Protein AF-A0A2I0CLY5-F1 (afdb_monomer_lite)

Foldseek 3Di:
DELVVVLVCQVVVQFPAWEWEQDPPQKIWIWTHGPNDTHTYADPVRHGDIHNDPVVVLVSCVPRHQGWYWYWYQDPPDDDPDDPDPRRDTDTDTDHNDD

Structure (mmCIF, N/CA/C/O backbone):
data_AF-A0A2I0CLY5-F1
#
_entry.id   AF-A0A2I0CLY5-F1
#
loop_
_atom_site.group_PDB
_atom_site.id
_atom_site.type_symbol
_atom_site.label_atom_id
_atom_site.label_alt_id
_atom_site.label_comp_id
_atom_site.label_asym_id
_atom_site.label_entity_id
_atom_site.label_seq_id
_atom_site.pdbx_PDB_ins_code
_atom_site.Cartn_x
_atom_site.Cartn_y
_atom_site.Cartn_z
_atom_site.occupancy
_atom_site.B_iso_or_equiv
_atom_site.auth_seq_id
_atom_site.auth_comp_id
_atom_site.auth_asym_id
_atom_site.auth_atom_id
_atom_site.pdbx_PDB_model_num
ATOM 1 N N . MET A 1 1 ? -9.539 4.055 -6.804 1.00 92.88 1 MET A N 1
ATOM 2 C CA . MET A 1 1 ? -10.146 4.499 -5.539 1.00 92.88 1 MET A CA 1
ATOM 3 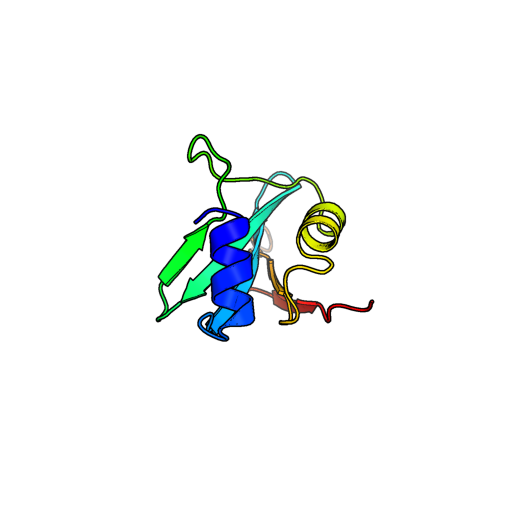C C . MET A 1 1 ? -9.450 5.766 -5.095 1.00 92.88 1 MET A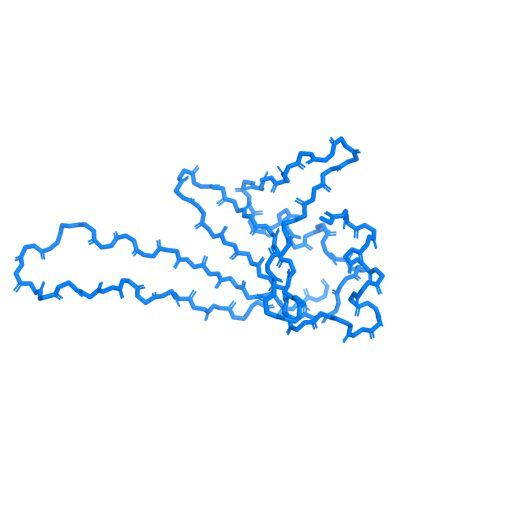 C 1
ATOM 5 O O . MET A 1 1 ? -8.268 5.897 -5.397 1.00 92.88 1 MET A O 1
ATOM 9 N N . THR A 1 2 ? -10.139 6.683 -4.433 1.00 95.25 2 THR A N 1
ATOM 10 C CA . THR A 1 2 ? -9.518 7.859 -3.803 1.00 95.25 2 THR A CA 1
ATOM 11 C C . THR A 1 2 ? -9.002 7.517 -2.402 1.00 95.25 2 THR A C 1
ATOM 13 O O . THR A 1 2 ? -9.243 6.421 -1.886 1.00 95.25 2 THR A O 1
ATOM 16 N N . LEU A 1 3 ? -8.266 8.440 -1.775 1.00 92.12 3 LEU A N 1
ATOM 17 C CA . LEU A 1 3 ? -7.791 8.264 -0.399 1.00 92.12 3 LEU A CA 1
ATOM 18 C C . LEU A 1 3 ? -8.943 8.276 0.624 1.00 92.12 3 LEU A C 1
ATOM 20 O O . LEU A 1 3 ? -8.890 7.561 1.626 1.00 92.12 3 LEU A O 1
ATOM 24 N N . ASP A 1 4 ? -9.997 9.045 0.361 1.00 93.12 4 ASP A N 1
ATOM 25 C CA . ASP A 1 4 ? -11.171 9.102 1.234 1.00 93.12 4 ASP A CA 1
ATOM 26 C C . ASP A 1 4 ? -11.985 7.807 1.151 1.00 93.12 4 ASP A C 1
ATOM 28 O O . ASP A 1 4 ? -12.319 7.229 2.185 1.00 93.12 4 ASP A O 1
ATOM 32 N N . GLU A 1 5 ? -12.189 7.270 -0.059 1.00 93.81 5 GLU A N 1
ATOM 33 C CA . GLU A 1 5 ? -12.803 5.948 -0.253 1.00 93.81 5 GLU A CA 1
AT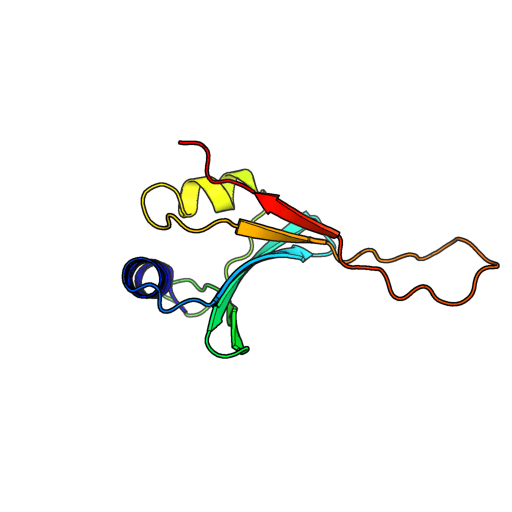OM 34 C C . GLU A 1 5 ? -12.000 4.850 0.453 1.00 93.81 5 GLU A C 1
ATOM 36 O O . GLU A 1 5 ? -12.568 3.961 1.087 1.00 93.81 5 GLU A O 1
ATOM 41 N N . LEU A 1 6 ? -10.666 4.908 0.369 1.00 93.62 6 LEU A N 1
ATOM 42 C CA . LEU A 1 6 ? -9.791 3.972 1.069 1.00 93.62 6 LEU A CA 1
ATOM 43 C C . LEU A 1 6 ? -9.988 4.049 2.590 1.00 93.62 6 LEU A C 1
ATOM 45 O O . LEU A 1 6 ? -10.114 3.013 3.243 1.00 93.62 6 LEU A O 1
ATOM 49 N N . THR A 1 7 ? -10.016 5.265 3.139 1.00 92.62 7 THR A N 1
ATOM 50 C CA . THR A 1 7 ? -10.196 5.523 4.576 1.00 92.62 7 THR A CA 1
ATOM 51 C C . THR A 1 7 ? -11.535 4.959 5.054 1.00 92.62 7 THR A C 1
ATOM 53 O O . THR A 1 7 ? -11.595 4.224 6.040 1.00 92.62 7 THR A O 1
ATOM 56 N N . GLU A 1 8 ? -12.609 5.231 4.315 1.00 94.06 8 GLU A N 1
ATOM 57 C CA . GLU A 1 8 ? -13.951 4.752 4.634 1.00 94.06 8 GLU A CA 1
ATOM 58 C C . GLU A 1 8 ? -14.056 3.221 4.564 1.00 94.06 8 GLU A C 1
ATOM 60 O O . GLU A 1 8 ? -14.577 2.586 5.485 1.00 94.06 8 GLU A O 1
ATOM 65 N N . LEU A 1 9 ? -13.538 2.606 3.498 1.00 92.75 9 LEU A N 1
ATOM 66 C CA . LEU A 1 9 ? -13.555 1.151 3.337 1.00 92.75 9 LEU A CA 1
ATOM 67 C C . LEU A 1 9 ? -12.696 0.453 4.394 1.00 92.75 9 LEU A C 1
ATOM 69 O O . LEU A 1 9 ? -13.089 -0.599 4.901 1.00 92.75 9 LEU A O 1
ATOM 73 N N . SER A 1 10 ? -11.562 1.050 4.767 1.00 90.62 10 SER A N 1
ATOM 74 C CA . SER A 1 10 ? -10.727 0.552 5.857 1.00 90.62 10 SER A CA 1
ATOM 75 C C . SER A 1 10 ? -11.456 0.618 7.196 1.00 90.62 10 SER A C 1
ATOM 77 O O . SER A 1 10 ? -11.430 -0.360 7.940 1.00 90.62 10 SER A O 1
ATOM 79 N N . ALA A 1 11 ? -12.117 1.735 7.511 1.00 90.88 11 ALA A N 1
ATOM 80 C CA . ALA A 1 11 ? -12.854 1.898 8.765 1.00 90.88 11 ALA A CA 1
ATOM 81 C C . ALA A 1 11 ? -14.016 0.898 8.894 1.00 90.88 11 ALA A C 1
ATOM 83 O O . ALA A 1 11 ? -14.347 0.457 9.992 1.00 90.88 11 ALA A O 1
ATOM 84 N N . ARG A 1 12 ? -14.610 0.499 7.763 1.00 93.00 12 ARG A N 1
ATOM 85 C CA . ARG A 1 12 ? -15.674 -0.514 7.690 1.00 93.00 12 ARG A CA 1
ATOM 86 C C . ARG A 1 12 ? -15.155 -1.957 7.695 1.00 93.00 12 ARG A C 1
ATOM 88 O O . ARG A 1 12 ? -15.969 -2.875 7.678 1.00 93.00 12 ARG A O 1
ATOM 95 N N . GLY A 1 13 ? -13.836 -2.173 7.674 1.00 90.12 13 GLY A N 1
ATOM 96 C CA . GLY A 1 13 ? -13.242 -3.508 7.554 1.00 90.12 13 GLY A CA 1
ATOM 97 C C . GLY A 1 13 ? -13.548 -4.196 6.217 1.00 90.12 13 GLY A C 1
ATOM 98 O O . GLY A 1 13 ? -13.559 -5.419 6.144 1.00 90.12 13 GLY A O 1
ATOM 99 N N . ALA A 1 14 ? -13.830 -3.422 5.164 1.00 92.56 14 ALA A N 1
ATOM 100 C CA . ALA A 1 14 ? -14.245 -3.924 3.850 1.00 92.56 14 ALA A CA 1
ATOM 101 C C . ALA A 1 14 ? -13.068 -4.228 2.903 1.00 92.56 14 ALA A C 1
ATOM 103 O O . ALA A 1 14 ? -13.278 -4.536 1.729 1.00 92.56 14 ALA A O 1
ATOM 104 N N . LEU A 1 15 ? -11.835 -4.080 3.388 1.00 92.75 15 LEU A N 1
ATOM 105 C CA . LEU A 1 15 ? -10.610 -4.338 2.640 1.00 92.75 15 LEU A CA 1
ATOM 106 C C . LEU A 1 15 ? -9.984 -5.637 3.141 1.00 92.75 15 LEU A C 1
ATOM 108 O O . LEU A 1 15 ? -9.811 -5.816 4.344 1.00 92.75 15 LEU A O 1
ATOM 112 N N . ASP A 1 16 ? -9.590 -6.505 2.216 1.00 93.12 16 ASP A N 1
ATOM 113 C CA . ASP A 1 16 ? -8.888 -7.748 2.541 1.00 93.12 16 ASP A CA 1
ATOM 114 C C . ASP A 1 16 ? -7.431 -7.462 2.922 1.00 93.12 16 ASP A C 1
ATOM 116 O O . ASP A 1 16 ? -6.854 -8.111 3.791 1.00 93.12 16 ASP A O 1
ATOM 120 N N . ALA A 1 17 ? -6.817 -6.492 2.237 1.00 91.81 17 ALA A N 1
ATOM 121 C CA . ALA A 1 17 ? -5.437 -6.090 2.460 1.00 91.81 17 ALA A CA 1
ATOM 122 C C . ALA A 1 17 ? -5.163 -4.688 1.913 1.00 91.81 17 ALA A C 1
ATOM 124 O O . ALA A 1 17 ? -5.802 -4.230 0.959 1.00 91.81 17 ALA A O 1
ATOM 125 N N . LEU A 1 18 ? -4.127 -4.057 2.460 1.00 93.44 18 LEU A N 1
ATOM 126 C CA . LEU A 1 18 ? -3.510 -2.867 1.894 1.00 93.44 18 LEU A CA 1
ATOM 127 C C . LEU A 1 18 ? -2.092 -3.213 1.445 1.00 93.44 18 LEU A C 1
ATOM 129 O O . LEU A 1 18 ? -1.299 -3.725 2.232 1.00 93.44 18 LEU A O 1
ATOM 133 N N . ARG A 1 19 ? -1.779 -2.966 0.172 1.00 93.06 19 ARG A N 1
ATOM 134 C CA . ARG A 1 19 ? -0.517 -3.368 -0.455 1.00 93.06 19 ARG A CA 1
ATOM 135 C C . ARG A 1 19 ? 0.239 -2.182 -1.008 1.00 93.06 19 ARG A C 1
ATOM 137 O O . ARG A 1 19 ? -0.350 -1.302 -1.628 1.00 93.06 19 ARG A O 1
ATOM 144 N N . VAL A 1 20 ? 1.555 -2.216 -0.864 1.00 93.00 20 VAL A N 1
ATOM 145 C CA . VAL A 1 20 ? 2.468 -1.341 -1.589 1.00 93.00 20 VAL A CA 1
ATOM 146 C C . VAL A 1 20 ? 3.336 -2.173 -2.501 1.00 93.00 20 VAL A C 1
ATOM 148 O O . VAL A 1 20 ? 4.066 -3.040 -2.037 1.00 93.00 20 VAL A O 1
ATOM 151 N N . HIS A 1 21 ? 3.301 -1.873 -3.790 1.00 91.31 21 HIS A N 1
ATOM 152 C CA . HIS A 1 21 ? 4.215 -2.451 -4.761 1.00 91.31 21 HIS A CA 1
ATOM 153 C C . HIS A 1 21 ? 5.411 -1.529 -4.957 1.00 91.31 21 HIS A C 1
ATOM 155 O O . HIS A 1 21 ? 5.230 -0.371 -5.329 1.00 91.31 21 HIS A O 1
ATOM 161 N N . SER A 1 22 ? 6.618 -2.041 -4.723 1.00 89.50 22 SER A N 1
ATOM 162 C CA . SER A 1 22 ? 7.847 -1.384 -5.171 1.00 89.50 22 SER A CA 1
ATOM 163 C C . SER A 1 22 ? 8.011 -1.628 -6.668 1.00 89.50 22 SER A C 1
ATOM 165 O O . SER A 1 22 ? 8.035 -2.774 -7.122 1.00 89.50 22 SER A O 1
ATOM 167 N N . LEU A 1 23 ? 8.052 -0.544 -7.434 1.00 88.31 23 LEU A N 1
ATOM 168 C CA . LEU A 1 23 ? 8.189 -0.541 -8.883 1.00 88.31 23 LEU A CA 1
ATOM 169 C C . LEU A 1 23 ? 9.636 -0.243 -9.276 1.00 88.31 23 LEU A C 1
ATOM 171 O O . LEU A 1 23 ? 10.355 0.499 -8.594 1.00 88.31 23 LEU A O 1
ATOM 175 N N . GLN A 1 24 ? 10.038 -0.761 -10.437 1.00 79.88 24 GLN A N 1
ATOM 176 C CA . GLN A 1 24 ? 11.312 -0.399 -11.047 1.00 79.88 24 GLN A CA 1
ATOM 177 C C . GLN A 1 24 ? 11.399 1.131 -11.206 1.00 79.88 24 GLN A C 1
ATOM 179 O O . GLN A 1 24 ? 10.439 1.785 -11.612 1.00 79.88 24 GLN A O 1
ATOM 184 N N . GLY A 1 25 ? 12.549 1.710 -10.849 1.00 79.69 25 GLY A N 1
ATOM 185 C CA . GLY A 1 25 ? 12.751 3.164 -10.856 1.00 79.69 25 GLY A CA 1
ATOM 186 C C . GLY A 1 25 ? 12.500 3.863 -9.515 1.00 79.69 25 GLY A C 1
ATOM 187 O O . GLY A 1 25 ? 12.522 5.091 -9.469 1.00 79.69 25 GLY A O 1
ATOM 188 N N . GLY A 1 26 ? 12.297 3.112 -8.424 1.00 85.25 26 GLY A N 1
ATOM 189 C CA . GLY A 1 26 ? 12.233 3.668 -7.066 1.00 85.25 26 GLY A CA 1
ATOM 190 C C . GLY A 1 26 ? 10.898 4.335 -6.733 1.00 85.25 26 GLY A C 1
ATOM 191 O O . GLY A 1 26 ? 10.856 5.278 -5.940 1.00 85.25 26 GLY A O 1
ATOM 192 N N . TYR A 1 27 ? 9.820 3.864 -7.358 1.00 91.69 27 TYR A N 1
ATOM 193 C CA . TYR A 1 27 ? 8.462 4.308 -7.071 1.00 91.69 27 TYR A CA 1
ATOM 194 C C . TYR A 1 27 ? 7.695 3.241 -6.308 1.00 91.69 27 TYR A C 1
ATOM 196 O O . TYR A 1 27 ? 7.955 2.050 -6.438 1.00 91.69 27 TYR A O 1
ATOM 204 N N . TYR A 1 28 ? 6.700 3.676 -5.556 1.00 93.12 28 TYR A N 1
ATOM 205 C CA . TYR A 1 28 ? 5.798 2.818 -4.815 1.00 93.12 28 TYR A CA 1
ATOM 206 C C . TYR A 1 28 ? 4.374 3.054 -5.296 1.00 93.12 28 TYR A C 1
ATOM 208 O O . TYR A 1 28 ? 3.996 4.193 -5.563 1.00 93.12 28 TYR A O 1
ATOM 216 N N . LEU A 1 29 ? 3.589 1.985 -5.391 1.00 94.12 29 LEU A N 1
ATOM 217 C CA . LEU A 1 29 ? 2.176 2.021 -5.749 1.00 94.12 29 LEU A CA 1
ATOM 218 C C . LEU A 1 29 ? 1.343 1.417 -4.619 1.00 94.12 29 LEU A C 1
ATOM 220 O O . LEU A 1 29 ? 1.430 0.219 -4.357 1.00 94.12 29 LEU A O 1
ATOM 224 N N . LEU A 1 30 ? 0.507 2.239 -3.990 1.00 95.25 30 LEU A N 1
ATOM 225 C CA . LEU A 1 30 ? -0.481 1.812 -3.005 1.00 95.25 30 LEU A CA 1
ATOM 226 C C . LEU A 1 30 ? -1.739 1.265 -3.693 1.00 95.25 30 LEU A C 1
ATOM 228 O O . LEU A 1 30 ? -2.337 1.916 -4.556 1.00 95.25 30 LEU A O 1
ATOM 232 N N . GLN A 1 31 ? -2.168 0.080 -3.274 1.00 95.31 31 GLN A N 1
ATOM 233 C CA . GLN A 1 31 ? -3.378 -0.579 -3.750 1.00 95.31 31 GLN A CA 1
ATOM 234 C C . GLN A 1 31 ? -4.139 -1.182 -2.576 1.00 95.31 31 GLN A C 1
ATOM 236 O O . GLN A 1 31 ? -3.540 -1.852 -1.735 1.00 95.31 31 GLN A O 1
ATOM 241 N N . ALA A 1 32 ? -5.460 -1.025 -2.554 1.00 94.94 32 ALA A N 1
ATOM 242 C CA . ALA A 1 32 ? -6.290 -1.831 -1.666 1.00 94.94 32 ALA A CA 1
ATOM 243 C C . ALA A 1 32 ? -6.825 -3.054 -2.400 1.00 94.94 32 ALA A C 1
ATOM 245 O O . ALA A 1 32 ? -7.170 -2.990 -3.585 1.00 94.94 32 ALA A O 1
ATOM 246 N N . VAL A 1 33 ? -6.906 -4.155 -1.667 1.00 94.06 33 VAL A N 1
ATOM 247 C CA . VAL A 1 33 ? -7.463 -5.420 -2.129 1.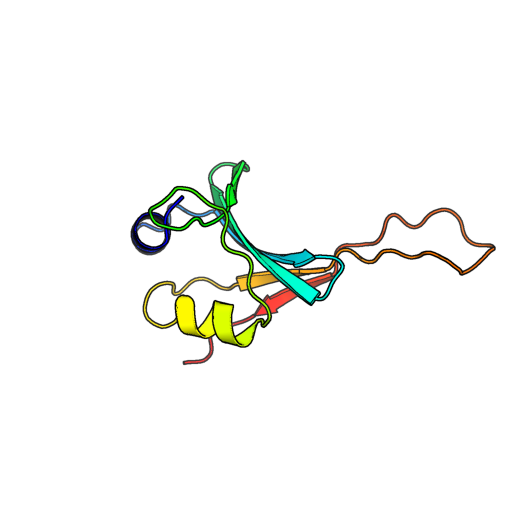00 94.06 33 VAL A CA 1
ATOM 248 C C . VAL A 1 33 ? -8.864 -5.553 -1.551 1.00 94.06 33 VAL A C 1
ATOM 250 O O . VAL A 1 33 ? -9.038 -5.435 -0.340 1.00 94.06 33 VAL A O 1
ATOM 253 N N . GLN A 1 34 ? -9.859 -5.754 -2.410 1.00 92.69 34 GLN A N 1
ATOM 254 C CA . GLN A 1 34 ? -11.232 -6.052 -1.999 1.00 92.69 34 GLN A CA 1
ATOM 255 C C . GLN A 1 34 ? -11.804 -7.119 -2.928 1.00 92.69 34 GLN A C 1
ATOM 257 O O . GLN A 1 34 ? -11.848 -6.910 -4.136 1.00 92.69 34 GLN A O 1
ATOM 262 N N . GLY A 1 35 ? -12.247 -8.248 -2.378 1.00 90.25 35 GLY A N 1
ATOM 263 C CA . GLY A 1 35 ? -12.792 -9.357 -3.160 1.00 90.25 35 GLY A CA 1
ATOM 264 C C . GLY A 1 35 ? -11.780 -9.951 -4.147 1.00 90.25 35 GLY A C 1
ATOM 265 O O . GLY A 1 35 ? -12.171 -10.461 -5.190 1.00 90.25 35 GLY A O 1
ATOM 266 N N . GLY A 1 36 ? -10.479 -9.839 -3.857 1.00 87.94 36 GLY A N 1
ATOM 267 C CA . GLY A 1 36 ? -9.396 -10.225 -4.772 1.00 87.94 36 GLY A CA 1
ATOM 268 C C . GLY A 1 36 ? -9.013 -9.167 -5.819 1.00 87.94 36 GLY A C 1
ATOM 269 O O . GLY A 1 36 ? -7.914 -9.248 -6.376 1.00 87.94 36 GLY A O 1
ATOM 270 N N . ASP A 1 37 ? -9.835 -8.134 -6.023 1.00 91.94 37 ASP A N 1
ATOM 271 C CA . ASP A 1 37 ? -9.531 -7.038 -6.941 1.00 91.94 37 ASP A CA 1
ATOM 272 C C . ASP A 1 37 ? -8.550 -6.044 -6.320 1.00 91.94 37 ASP A C 1
ATOM 274 O O . ASP A 1 37 ? -8.744 -5.539 -5.211 1.00 91.94 37 ASP A O 1
ATOM 278 N N . ARG A 1 38 ? -7.494 -5.717 -7.072 1.00 93.12 38 ARG A N 1
ATOM 279 C CA . ARG A 1 38 ? -6.492 -4.715 -6.687 1.00 93.12 38 ARG A CA 1
ATOM 280 C C . ARG A 1 38 ? -6.874 -3.372 -7.275 1.00 93.12 38 ARG A C 1
ATOM 282 O O . ARG A 1 38 ? -6.827 -3.176 -8.489 1.00 93.12 38 ARG A O 1
ATOM 289 N N . ARG A 1 39 ? -7.211 -2.418 -6.417 1.00 95.81 39 ARG A N 1
ATOM 290 C CA . ARG A 1 39 ? -7.626 -1.081 -6.841 1.00 95.81 39 ARG A CA 1
ATOM 291 C C . ARG A 1 39 ? -6.562 -0.066 -6.416 1.00 95.81 39 ARG A C 1
ATOM 293 O O . ARG A 1 39 ? -6.366 0.126 -5.215 1.00 95.81 39 ARG A O 1
ATOM 300 N N . PRO A 1 40 ? -5.863 0.578 -7.370 1.00 95.81 40 PRO A N 1
ATOM 301 C CA . PRO A 1 40 ? -4.861 1.583 -7.047 1.00 95.81 40 PRO A CA 1
ATOM 302 C C . PRO A 1 40 ? -5.514 2.840 -6.474 1.00 95.81 40 PRO A C 1
ATOM 304 O O . PRO A 1 40 ? -6.631 3.217 -6.867 1.00 95.81 40 PRO A O 1
ATOM 307 N N . VAL A 1 41 ? -4.787 3.486 -5.566 1.00 95.69 41 VAL A N 1
ATOM 308 C CA . VAL A 1 41 ? -5.168 4.787 -5.021 1.00 95.69 41 VAL A CA 1
ATOM 309 C C . VAL A 1 41 ? -4.836 5.878 -6.039 1.00 95.69 41 VAL A C 1
ATOM 311 O O . VAL A 1 41 ? -3.808 5.833 -6.719 1.00 95.69 41 VAL A O 1
ATOM 314 N N . ARG A 1 42 ? -5.761 6.818 -6.196 1.00 96.19 42 ARG A N 1
ATOM 315 C CA . ARG A 1 42 ? -5.749 7.868 -7.210 1.00 96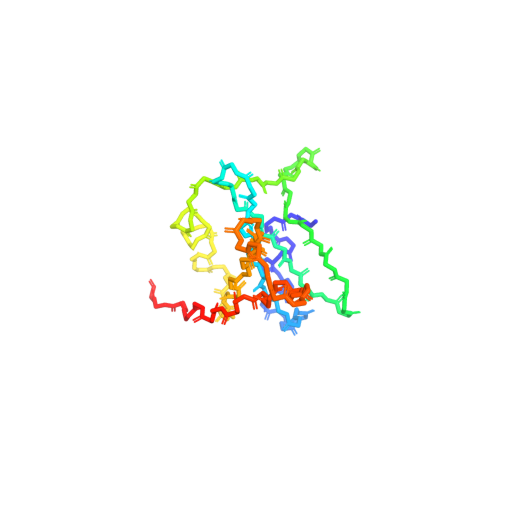.19 42 ARG A CA 1
ATOM 316 C C . ARG A 1 42 ? -5.992 9.230 -6.570 1.00 96.19 42 ARG A C 1
ATOM 318 O O . ARG A 1 42 ? -6.588 9.299 -5.495 1.00 96.19 42 ARG A O 1
ATOM 325 N N . ASP A 1 43 ? -5.533 10.278 -7.240 1.00 92.62 43 ASP A N 1
ATOM 326 C CA . ASP A 1 43 ? -5.891 11.657 -6.915 1.00 92.62 43 ASP A CA 1
ATOM 327 C C . ASP A 1 43 ? -7.323 12.002 -7.366 1.00 92.62 43 ASP A C 1
ATOM 329 O O . ASP A 1 43 ? -8.058 11.163 -7.901 1.00 92.62 43 ASP A O 1
ATOM 333 N N . GLU A 1 44 ? -7.724 13.251 -7.131 1.00 90.12 44 GLU A N 1
ATOM 334 C CA . GLU A 1 44 ? -9.045 13.785 -7.481 1.00 90.12 44 GLU A CA 1
ATOM 335 C C . GLU A 1 44 ? -9.298 13.799 -8.997 1.00 90.12 44 GLU A C 1
ATOM 337 O O . GLU A 1 44 ? -10.441 13.741 -9.446 1.00 90.12 44 GLU A O 1
ATOM 342 N N . GLN A 1 45 ? -8.233 13.835 -9.799 1.00 92.44 45 GLN A N 1
ATOM 343 C CA . GLN A 1 45 ? -8.268 13.804 -11.258 1.00 92.44 45 GLN A CA 1
ATOM 344 C C . GLN A 1 45 ? -8.326 12.364 -11.800 1.00 92.44 45 GLN A C 1
ATOM 346 O O . GLN A 1 45 ? -8.440 12.155 -13.010 1.00 92.44 45 GLN A O 1
ATOM 351 N N . GLY A 1 46 ? -8.270 11.358 -10.922 1.00 92.31 46 GLY A N 1
ATOM 352 C CA . GLY A 1 46 ? -8.293 9.945 -11.280 1.00 92.31 46 GLY A CA 1
ATOM 353 C C . GLY A 1 46 ? -6.939 9.395 -11.735 1.00 92.31 46 GLY A C 1
ATOM 354 O O . GLY A 1 46 ? -6.884 8.259 -12.222 1.00 92.31 46 GLY A O 1
ATOM 355 N N . VAL A 1 47 ? -5.854 10.150 -11.562 1.00 95.12 47 VAL A N 1
ATOM 356 C CA . VAL A 1 47 ? -4.489 9.713 -11.860 1.00 95.12 47 VAL A CA 1
ATOM 357 C C . VAL A 1 47 ? -3.984 8.841 -10.720 1.00 95.12 47 VAL A C 1
ATOM 359 O O . VAL A 1 47 ? -4.201 9.120 -9.544 1.00 95.12 47 VAL A O 1
ATOM 362 N N . VAL A 1 48 ? -3.320 7.738 -11.063 1.00 95.25 48 VAL A N 1
ATOM 363 C CA . VAL A 1 48 ? -2.736 6.830 -10.072 1.00 95.25 48 VAL A CA 1
ATOM 364 C C . VAL A 1 48 ? -1.605 7.529 -9.328 1.00 95.25 48 VAL A C 1
ATOM 366 O O . VAL A 1 48 ? -0.661 8.023 -9.943 1.00 95.25 48 VAL A O 1
ATOM 369 N N . LEU A 1 49 ? -1.682 7.518 -7.999 1.00 94.75 49 LEU A N 1
ATOM 370 C CA . LEU A 1 49 ? -0.634 8.066 -7.154 1.00 94.75 49 LEU A CA 1
ATOM 371 C C . LEU A 1 49 ? 0.581 7.133 -7.163 1.00 94.75 49 LEU A C 1
ATOM 373 O O . LEU A 1 49 ? 0.469 5.926 -6.935 1.00 94.75 49 LEU A O 1
ATOM 377 N N . LEU A 1 50 ? 1.749 7.716 -7.424 1.00 95.06 50 LEU A N 1
ATOM 378 C CA . LEU A 1 50 ? 3.046 7.061 -7.316 1.00 95.06 50 LEU A CA 1
ATOM 379 C C . LEU A 1 50 ? 3.873 7.794 -6.265 1.00 95.06 50 LEU A C 1
ATOM 381 O O . LEU A 1 50 ? 4.083 9.003 -6.352 1.00 95.06 50 LEU A O 1
ATOM 385 N N . TRP A 1 51 ? 4.373 7.056 -5.284 1.00 94.50 51 TRP A N 1
ATOM 386 C CA . TRP A 1 51 ? 5.177 7.609 -4.199 1.00 94.50 51 TRP A CA 1
ATOM 387 C C . TRP A 1 51 ? 6.656 7.365 -4.449 1.00 94.50 51 TRP A C 1
ATOM 389 O O . TRP A 1 51 ? 7.030 6.373 -5.062 1.00 94.50 51 TRP A O 1
ATOM 399 N N . ARG A 1 52 ? 7.519 8.245 -3.943 1.00 93.25 52 ARG A N 1
ATOM 400 C CA . ARG A 1 52 ? 8.985 8.091 -4.044 1.00 93.25 52 ARG A CA 1
ATOM 401 C C . ARG A 1 52 ? 9.592 7.462 -2.794 1.00 93.25 52 ARG A C 1
ATOM 403 O O . ARG A 1 52 ? 10.784 7.183 -2.751 1.00 93.25 52 ARG A O 1
ATOM 410 N N . SER A 1 53 ? 8.787 7.286 -1.752 1.00 90.25 53 SER A N 1
ATOM 411 C CA . SER A 1 53 ? 9.232 6.790 -0.458 1.00 90.25 53 SER A CA 1
ATOM 412 C C . SER A 1 53 ? 8.104 6.070 0.266 1.00 90.25 53 SER A C 1
ATOM 414 O O . SER A 1 53 ? 6.973 6.557 0.310 1.00 90.25 53 SER A O 1
ATOM 416 N N . LEU A 1 54 ? 8.435 4.953 0.916 1.00 89.56 54 LEU A N 1
ATOM 417 C CA . LEU A 1 54 ? 7.521 4.269 1.831 1.00 89.56 54 LEU A CA 1
ATOM 418 C C . LEU A 1 54 ? 7.133 5.139 3.023 1.00 89.56 54 LEU A C 1
ATOM 420 O O . LEU A 1 54 ? 6.027 5.000 3.535 1.00 89.56 54 LEU A O 1
ATOM 424 N N . LEU A 1 55 ? 8.000 6.065 3.444 1.00 90.75 55 LEU A N 1
ATOM 425 C CA . LEU A 1 55 ? 7.667 7.007 4.510 1.00 90.75 55 LEU A CA 1
ATOM 426 C C . LEU A 1 55 ? 6.495 7.905 4.102 1.00 90.75 55 LEU A C 1
ATOM 428 O O . LEU A 1 55 ? 5.579 8.089 4.893 1.00 90.75 55 LEU A O 1
ATOM 432 N N . GLN A 1 56 ? 6.482 8.393 2.857 1.00 91.94 56 GLN A N 1
ATOM 433 C CA . GLN A 1 56 ? 5.381 9.217 2.346 1.00 91.94 56 GLN A CA 1
ATOM 434 C C . GLN A 1 56 ? 4.070 8.430 2.293 1.00 91.94 56 GLN A C 1
ATOM 436 O O . GLN A 1 56 ? 3.019 8.971 2.624 1.00 91.94 56 GLN A O 1
ATOM 441 N N . VAL A 1 57 ? 4.129 7.148 1.915 1.00 91.88 57 VAL A N 1
ATOM 442 C CA . VAL A 1 57 ? 2.952 6.268 1.947 1.00 91.88 57 VAL A CA 1
ATOM 443 C C . VAL A 1 57 ? 2.442 6.117 3.380 1.00 91.88 57 VAL A C 1
ATOM 445 O O . VAL A 1 57 ? 1.252 6.274 3.625 1.00 91.88 57 VAL A O 1
ATOM 448 N N . ARG A 1 58 ? 3.338 5.861 4.339 1.00 90.19 58 ARG A N 1
ATOM 449 C CA . ARG A 1 58 ? 2.975 5.691 5.753 1.00 90.19 58 ARG A CA 1
ATOM 450 C C . ARG A 1 58 ? 2.365 6.956 6.352 1.00 90.19 58 ARG A C 1
ATOM 452 O O . ARG A 1 58 ? 1.284 6.871 6.914 1.00 90.19 58 ARG A O 1
ATOM 459 N N . GLN A 1 59 ? 2.991 8.114 6.153 1.00 90.38 59 GLN A N 1
ATOM 460 C CA . GLN A 1 59 ? 2.466 9.409 6.609 1.00 90.38 59 GLN A CA 1
ATOM 461 C C . GLN A 1 59 ? 1.102 9.734 5.990 1.00 90.38 59 GLN A C 1
ATOM 463 O O . GLN A 1 59 ? 0.240 10.316 6.636 1.00 90.38 59 GLN A O 1
ATOM 468 N N . CYS A 1 60 ? 0.880 9.342 4.733 1.00 90.38 60 CYS A N 1
ATOM 469 C CA . CYS A 1 60 ? -0.409 9.525 4.072 1.00 90.38 60 CYS A CA 1
ATOM 470 C C . CYS A 1 60 ? -1.522 8.678 4.715 1.00 90.38 60 CYS A C 1
ATOM 472 O O . CYS A 1 60 ? -2.673 9.108 4.745 1.00 90.38 60 CYS A O 1
ATOM 474 N N . LEU A 1 61 ? -1.181 7.495 5.232 1.00 90.69 61 LEU A N 1
ATOM 475 C CA . LEU A 1 61 ? -2.110 6.548 5.856 1.00 90.69 61 LEU A CA 1
ATOM 476 C C . LEU A 1 61 ? -2.271 6.746 7.370 1.00 90.69 61 LEU A C 1
ATOM 478 O O . LEU A 1 61 ? -3.209 6.203 7.960 1.00 90.69 61 LEU A O 1
ATOM 482 N N . GLU A 1 62 ? -1.371 7.501 7.993 1.00 88.06 62 GLU A N 1
ATOM 483 C CA . GLU A 1 62 ? -1.373 7.803 9.422 1.00 88.06 62 GLU A CA 1
ATOM 484 C C . GLU A 1 62 ? -2.710 8.430 9.846 1.00 88.06 62 GLU A C 1
ATOM 486 O O . GLU A 1 62 ? -3.239 9.334 9.195 1.00 88.06 62 GLU A O 1
ATOM 491 N N . GLY A 1 63 ? -3.318 7.880 10.900 1.00 84.62 63 GLY A N 1
ATOM 492 C CA . GLY A 1 63 ? -4.642 8.289 11.384 1.00 84.62 63 GLY A CA 1
ATOM 493 C C . GLY A 1 63 ? -5.831 7.942 10.472 1.00 84.62 63 GLY A C 1
ATOM 494 O O . GLY A 1 63 ? -6.972 8.134 10.886 1.00 84.62 63 GLY A O 1
ATOM 495 N N . ARG A 1 64 ? -5.602 7.411 9.262 1.00 87.31 64 ARG A N 1
ATOM 496 C CA . ARG A 1 64 ? -6.657 7.038 8.297 1.00 87.31 64 ARG A CA 1
ATOM 497 C C . ARG A 1 64 ? -6.913 5.540 8.247 1.00 87.31 64 ARG A C 1
ATOM 499 O O . ARG A 1 64 ? -8.051 5.109 8.087 1.00 87.31 64 ARG A O 1
ATOM 506 N N . VAL A 1 65 ? -5.852 4.746 8.361 1.00 86.12 65 VAL A N 1
ATOM 507 C CA . VAL A 1 65 ? -5.907 3.291 8.216 1.00 86.12 65 VAL A CA 1
ATOM 508 C C . VAL A 1 65 ? -5.184 2.616 9.377 1.00 86.12 65 VAL A C 1
ATOM 510 O O . VAL A 1 65 ? -4.044 2.941 9.700 1.00 86.12 65 VAL A O 1
ATOM 513 N N . THR A 1 66 ? -5.849 1.644 9.999 1.00 82.38 66 THR A N 1
ATOM 514 C CA . THR A 1 66 ? -5.324 0.883 11.147 1.00 82.38 66 THR A CA 1
ATOM 515 C C . THR A 1 66 ? -4.820 -0.510 10.772 1.00 82.38 66 THR A C 1
ATOM 517 O O . THR A 1 66 ? -4.211 -1.188 11.598 1.00 82.38 66 THR A O 1
ATOM 520 N N . MET A 1 67 ? -5.061 -0.951 9.536 1.00 85.56 67 MET A N 1
ATOM 521 C CA . MET A 1 67 ? -4.645 -2.268 9.063 1.00 85.56 67 MET A CA 1
ATOM 522 C C . MET A 1 67 ? -3.166 -2.274 8.634 1.00 85.56 67 MET A C 1
ATOM 524 O O . MET A 1 67 ? -2.640 -1.233 8.232 1.00 85.56 67 MET A O 1
ATOM 528 N N . PRO A 1 68 ? -2.479 -3.428 8.708 1.00 86.31 68 PRO A N 1
ATOM 529 C CA . PRO A 1 68 ? -1.082 -3.523 8.311 1.00 86.31 68 PRO A CA 1
ATOM 530 C C . PRO A 1 68 ? -0.914 -3.301 6.808 1.00 86.31 68 PRO A C 1
ATOM 532 O O . PRO A 1 68 ? -1.783 -3.639 6.001 1.00 86.31 68 PRO A O 1
ATOM 535 N N . LEU A 1 69 ? 0.249 -2.771 6.445 1.00 89.38 69 LEU A N 1
ATOM 536 C CA . LEU A 1 69 ? 0.628 -2.542 5.061 1.00 89.38 69 LEU A CA 1
ATOM 537 C C . LEU A 1 69 ? 1.522 -3.689 4.593 1.00 89.38 69 LEU A C 1
ATOM 539 O O . LEU A 1 69 ? 2.592 -3.918 5.152 1.00 89.38 69 LEU A O 1
ATOM 543 N N . GLU A 1 70 ? 1.100 -4.411 3.563 1.00 91.06 70 GLU A N 1
ATOM 544 C CA . GLU A 1 70 ? 1.921 -5.435 2.927 1.00 91.06 70 GLU A CA 1
ATOM 545 C C . GLU A 1 70 ? 2.804 -4.787 1.858 1.00 91.06 70 GLU A C 1
ATOM 547 O O . GLU A 1 70 ? 2.318 -4.318 0.828 1.00 91.06 70 GLU A O 1
ATOM 552 N N . LEU A 1 71 ? 4.112 -4.777 2.067 1.00 89.25 71 LEU A N 1
ATOM 553 C CA . LEU A 1 71 ? 5.072 -4.370 1.051 1.00 89.25 71 LEU A CA 1
ATOM 554 C C . LEU A 1 71 ? 5.411 -5.565 0.159 1.00 89.25 71 LEU A C 1
ATOM 556 O O . LEU A 1 71 ? 5.785 -6.619 0.664 1.00 89.25 71 LEU A O 1
ATOM 560 N N . TRP A 1 72 ? 5.270 -5.379 -1.150 1.00 88.19 72 TRP A N 1
ATOM 561 C CA . TRP A 1 72 ? 5.543 -6.356 -2.195 1.00 88.19 72 TRP A CA 1
ATOM 562 C C . TRP A 1 72 ? 6.655 -5.823 -3.092 1.00 88.19 72 TRP A C 1
ATOM 564 O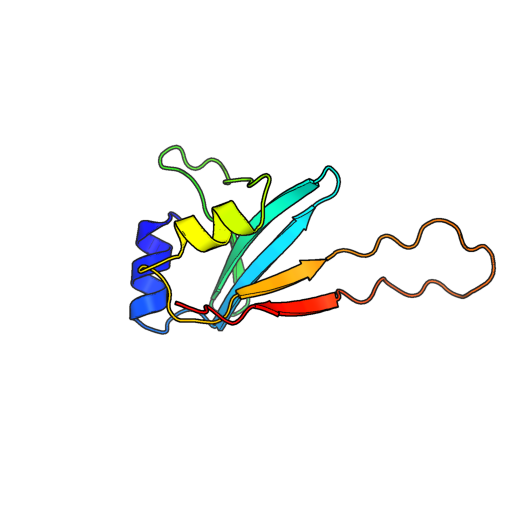 O . TRP A 1 72 ? 6.493 -4.803 -3.769 1.00 88.19 72 TRP A O 1
ATOM 574 N N . HIS A 1 73 ? 7.783 -6.521 -3.112 1.00 78.94 73 HIS A N 1
ATOM 575 C CA . HIS A 1 73 ? 8.885 -6.227 -4.022 1.00 78.94 73 HIS A CA 1
ATOM 576 C C . HIS A 1 73 ? 8.867 -7.220 -5.179 1.00 78.94 73 HIS A C 1
ATOM 578 O O . HIS A 1 73 ? 8.835 -8.427 -4.957 1.00 78.94 73 HIS A O 1
ATOM 584 N N . ALA A 1 74 ? 8.868 -6.714 -6.413 1.00 65.19 74 ALA A N 1
ATOM 585 C CA . ALA A 1 74 ? 9.154 -7.550 -7.568 1.00 65.19 74 ALA A CA 1
ATOM 586 C C . ALA A 1 74 ? 10.672 -7.757 -7.624 1.00 65.19 74 ALA A C 1
ATOM 588 O O . ALA A 1 74 ? 11.407 -6.842 -7.993 1.00 65.19 74 ALA A O 1
ATOM 589 N N . GLU A 1 75 ? 11.146 -8.931 -7.213 1.00 57.50 75 GLU A N 1
ATOM 590 C CA . GLU A 1 75 ? 12.533 -9.318 -7.456 1.00 57.50 75 GLU A CA 1
ATOM 591 C C . GLU A 1 75 ? 12.675 -9.697 -8.929 1.00 57.50 75 GLU A C 1
ATOM 593 O O . GLU A 1 75 ? 12.134 -10.704 -9.389 1.00 57.50 75 GLU A O 1
ATOM 598 N N . VAL A 1 76 ? 13.375 -8.854 -9.685 1.00 56.16 76 VAL A N 1
ATOM 599 C CA . VAL A 1 76 ? 13.824 -9.191 -11.034 1.00 56.16 76 VAL A CA 1
ATOM 600 C C . VAL A 1 76 ? 15.196 -9.831 -10.862 1.00 56.16 76 VAL A C 1
ATOM 602 O O . VAL A 1 76 ? 16.208 -9.138 -10.788 1.00 56.16 76 VAL A O 1
ATOM 605 N N . HIS A 1 77 ? 15.231 -11.152 -10.709 1.00 52.88 77 HIS A N 1
ATOM 606 C CA . HIS A 1 77 ? 16.481 -11.891 -10.838 1.00 52.88 77 HIS A CA 1
ATOM 607 C C . HIS A 1 77 ? 16.852 -11.931 -12.323 1.00 52.88 77 HIS A C 1
ATOM 609 O O . HIS A 1 77 ? 16.513 -12.878 -13.025 1.00 52.88 77 HIS A O 1
ATOM 615 N N . GLU A 1 78 ? 17.521 -10.892 -12.813 1.00 52.81 78 GLU A N 1
ATOM 616 C CA . GLU A 1 78 ? 18.323 -10.990 -14.029 1.00 52.81 78 GLU A CA 1
ATOM 617 C C . GLU A 1 78 ? 19.795 -11.068 -13.608 1.00 52.81 78 GLU A C 1
ATOM 619 O O . GLU A 1 78 ? 20.238 -10.296 -12.761 1.00 52.81 78 GLU A O 1
ATOM 624 N N . GLU A 1 79 ? 20.525 -12.020 -14.201 1.00 50.97 79 GLU A N 1
ATOM 625 C CA . GLU A 1 79 ? 21.985 -12.207 -14.107 1.00 50.97 79 GLU A CA 1
ATOM 626 C C . GLU A 1 79 ? 22.534 -13.042 -12.930 1.00 50.97 79 GLU A C 1
ATOM 628 O O . GLU A 1 79 ? 23.463 -12.636 -12.236 1.00 50.97 79 GLU A O 1
ATOM 633 N N . LEU A 1 80 ? 22.076 -14.291 -12.787 1.00 51.69 80 LEU A N 1
ATOM 634 C CA . LEU A 1 80 ? 22.982 -15.394 -12.423 1.00 51.69 80 LEU A CA 1
ATOM 635 C C . LEU A 1 80 ? 22.737 -16.580 -13.367 1.00 51.69 80 LEU A C 1
ATOM 637 O O . LEU A 1 80 ? 21.852 -17.408 -13.153 1.00 51.69 80 LEU A O 1
ATOM 641 N N . CYS A 1 81 ? 23.516 -16.638 -14.450 1.00 57.03 81 CYS A N 1
ATOM 642 C CA . CYS A 1 81 ? 23.501 -17.721 -15.432 1.00 57.03 81 CYS A CA 1
ATOM 643 C C . CYS A 1 81 ? 23.746 -19.083 -14.758 1.00 57.03 81 CYS A C 1
ATOM 645 O O . CYS A 1 81 ? 24.876 -19.380 -14.372 1.00 57.03 81 CYS A O 1
ATOM 647 N N . GLY A 1 82 ? 22.715 -19.931 -14.658 1.00 57.94 82 GLY A N 1
ATOM 648 C CA . GLY A 1 82 ? 22.902 -21.361 -14.377 1.00 57.94 82 GLY A CA 1
ATOM 649 C C . GLY A 1 82 ? 21.861 -22.065 -13.506 1.00 57.94 82 GLY A C 1
ATOM 650 O O . GLY A 1 82 ? 21.964 -23.280 -13.353 1.00 57.94 82 GLY A O 1
ATOM 651 N N . LEU A 1 83 ? 20.864 -21.372 -12.952 1.00 55.34 83 LEU A N 1
ATOM 652 C CA . LEU A 1 83 ? 19.787 -22.006 -12.177 1.00 55.34 83 LEU A CA 1
ATOM 653 C C . LEU A 1 83 ? 18.433 -21.818 -12.880 1.00 55.34 83 LEU A C 1
ATOM 655 O O . LEU A 1 83 ? 18.216 -20.771 -13.490 1.00 55.34 83 LEU A O 1
ATOM 659 N N . PRO A 1 84 ? 17.540 -22.830 -12.858 1.00 51.34 84 PRO A N 1
ATOM 660 C CA . PRO A 1 84 ? 16.245 -22.748 -13.528 1.00 51.34 84 PRO A CA 1
ATOM 661 C C . PRO A 1 84 ? 15.456 -21.557 -12.987 1.00 51.34 84 PRO A C 1
ATOM 663 O O . PRO A 1 84 ? 15.474 -21.330 -11.780 1.00 51.34 84 PRO A O 1
ATOM 666 N N . GLU A 1 85 ? 14.791 -20.827 -13.890 1.00 49.44 85 GLU A N 1
ATOM 667 C CA . GLU A 1 85 ? 14.007 -19.610 -13.645 1.00 49.44 85 GLU A CA 1
ATOM 668 C C . GLU A 1 85 ? 13.218 -19.685 -12.330 1.00 49.44 85 GLU A C 1
ATOM 670 O O . GLU A 1 85 ? 12.077 -20.155 -12.276 1.00 49.44 85 GLU A O 1
ATOM 675 N N . GLN A 1 86 ? 13.812 -19.203 -11.239 1.00 47.62 86 GLN A N 1
ATOM 676 C CA . GLN A 1 86 ? 13.059 -18.953 -10.028 1.00 47.62 86 GLN A CA 1
ATOM 677 C C . GLN A 1 86 ? 12.259 -17.689 -10.311 1.00 47.62 86 GLN A C 1
ATOM 679 O O . GLN A 1 86 ? 12.788 -16.580 -10.261 1.00 47.62 86 GLN A O 1
ATOM 684 N N . ARG A 1 87 ? 10.984 -17.869 -10.685 1.00 50.19 87 ARG A N 1
ATOM 685 C CA . ARG A 1 87 ? 9.976 -16.802 -10.653 1.00 50.19 87 ARG A CA 1
ATOM 686 C C . ARG A 1 87 ? 10.163 -16.068 -9.332 1.00 50.19 87 ARG A C 1
ATOM 688 O O . ARG A 1 87 ? 9.900 -16.669 -8.295 1.00 50.19 87 ARG A O 1
ATOM 695 N N . GLY A 1 88 ? 10.662 -14.832 -9.396 1.00 49.72 88 GLY A N 1
ATOM 696 C CA . GLY A 1 88 ? 11.015 -14.050 -8.216 1.00 49.72 88 GLY A CA 1
ATOM 697 C C . GLY A 1 88 ? 9.893 -14.125 -7.191 1.00 49.72 88 GLY A C 1
ATOM 698 O O . GLY A 1 88 ? 8.752 -13.749 -7.476 1.00 49.72 88 GLY A O 1
ATOM 699 N N . GLU A 1 89 ? 10.194 -14.698 -6.031 1.00 52.78 89 GLU A N 1
ATOM 700 C CA . GLU A 1 89 ? 9.242 -14.753 -4.938 1.00 52.78 89 GLU A CA 1
ATOM 701 C C . GLU A 1 89 ? 9.054 -13.319 -4.451 1.00 52.78 89 GLU A C 1
ATOM 703 O O . GLU A 1 89 ? 10.001 -12.645 -4.054 1.00 52.78 89 GLU A O 1
ATOM 708 N N . ALA A 1 90 ? 7.826 -12.808 -4.532 1.00 59.34 90 ALA A N 1
ATOM 709 C CA . ALA A 1 90 ? 7.549 -11.480 -4.018 1.00 59.34 90 ALA A CA 1
ATOM 710 C C . ALA A 1 90 ? 7.776 -11.491 -2.502 1.00 59.34 90 ALA A C 1
ATOM 712 O O . ALA A 1 90 ? 7.014 -12.113 -1.756 1.00 59.34 90 ALA A O 1
ATOM 713 N N . CYS A 1 91 ? 8.820 -10.800 -2.046 1.00 61.97 91 CYS A N 1
ATOM 714 C CA . CYS A 1 91 ? 9.080 -10.652 -0.624 1.00 61.97 91 CYS A CA 1
ATOM 715 C C . CYS A 1 91 ? 7.945 -9.824 -0.012 1.00 61.97 91 CYS A C 1
ATOM 717 O O . CYS A 1 91 ? 7.794 -8.637 -0.318 1.00 61.97 91 CYS A O 1
ATOM 719 N N . ARG A 1 92 ? 7.109 -10.482 0.803 1.00 69.56 92 ARG A N 1
ATOM 720 C CA . ARG A 1 92 ? 6.008 -9.857 1.537 1.00 69.56 92 ARG A CA 1
ATOM 721 C C . ARG A 1 92 ? 6.496 -9.450 2.915 1.00 69.56 92 ARG A C 1
ATOM 723 O O . ARG A 1 92 ? 6.753 -10.306 3.761 1.00 69.56 92 ARG A O 1
ATOM 730 N N . LEU A 1 93 ? 6.529 -8.149 3.163 1.00 68.06 93 LEU A N 1
ATOM 731 C CA . LEU A 1 93 ? 6.830 -7.602 4.480 1.00 68.06 93 LEU A CA 1
ATOM 732 C C . LEU A 1 93 ? 5.579 -6.947 5.051 1.00 68.06 93 LEU A C 1
ATOM 734 O O . LEU A 1 93 ? 5.042 -6.007 4.467 1.00 68.06 93 LEU A O 1
ATOM 738 N N . SER A 1 94 ? 5.121 -7.437 6.201 1.00 73.56 94 SER A N 1
ATOM 739 C CA . SER A 1 94 ? 4.089 -6.749 6.971 1.00 73.56 94 SER A CA 1
ATOM 740 C C . SER A 1 94 ? 4.732 -5.582 7.700 1.00 73.56 94 SER A C 1
ATOM 742 O O . SER A 1 94 ? 5.456 -5.759 8.680 1.00 73.56 94 SER A O 1
ATOM 744 N N . LEU A 1 95 ? 4.457 -4.377 7.227 1.00 68.50 95 LEU A N 1
ATOM 745 C CA . LEU A 1 95 ? 4.751 -3.170 7.967 1.00 68.50 95 LEU A CA 1
ATOM 746 C C . LEU A 1 95 ? 3.615 -3.015 8.978 1.00 68.50 95 LEU A C 1
ATOM 748 O O . LEU A 1 95 ? 2.484 -2.671 8.621 1.00 68.50 95 LEU A O 1
ATOM 752 N N . ALA A 1 96 ? 3.909 -3.316 10.246 1.00 63.16 96 ALA A N 1
ATOM 753 C CA . ALA A 1 96 ? 3.075 -2.826 11.333 1.00 63.16 96 ALA A CA 1
ATOM 754 C C . ALA A 1 96 ? 2.944 -1.306 11.171 1.00 63.16 96 ALA A C 1
ATOM 756 O O . ALA A 1 96 ? 3.854 -0.664 10.639 1.00 63.16 96 ALA A O 1
ATOM 757 N N . ASN A 1 97 ? 1.830 -0.734 11.613 1.00 56.62 97 ASN A N 1
ATOM 758 C CA . ASN A 1 97 ? 1.692 0.712 11.698 1.00 56.62 97 ASN A CA 1
ATOM 759 C C . ASN A 1 97 ? 2.096 1.123 13.128 1.00 56.62 97 ASN A C 1
ATOM 761 O O . ASN A 1 97 ? 1.227 1.158 13.999 1.00 56.62 97 ASN A O 1
ATOM 765 N N . PRO A 1 98 ? 3.395 1.298 13.465 1.00 42.31 98 PRO A N 1
ATOM 766 C CA . PRO A 1 98 ? 3.747 1.865 14.749 1.00 42.31 98 PRO A CA 1
ATOM 767 C C . PRO A 1 98 ? 3.454 3.363 14.687 1.00 42.31 98 PRO A C 1
ATOM 769 O O . PRO A 1 98 ? 4.138 4.064 13.942 1.00 42.31 98 PRO A O 1
ATOM 772 N N . LEU A 1 99 ? 2.443 3.730 15.484 1.00 46.06 99 LEU A N 1
ATOM 773 C CA . LEU A 1 99 ? 2.076 5.042 16.034 1.00 46.06 99 LEU A CA 1
ATOM 774 C C . LEU A 1 99 ? 1.939 6.193 15.035 1.00 46.06 99 LEU A C 1
ATOM 776 O O . LEU A 1 99 ? 2.976 6.654 14.518 1.00 46.06 99 LEU A O 1
#

Radius of gyration: 14.95 Å; chains: 1; bounding box: 39×37×32 Å

Sequence (99 aa):
MTLDELTELSARGALDALRVHSLQGGYYLLQAVQGGDRRPVRDEQGVVLLWRSLLQVRQCLEGRVTMPLELWHAEVHEELCGLPEQRGEACRLSLANPL

Secondary structure (DSSP, 8-state):
--HHHHHHHHHTT--SEEEEEEETTTEEEEEEEETTEEEE-B-TTSPBP-BS-HHHHHHHHTTT--SPEEEEE-------TTS-------EEEEE----

pLDDT: mean 82.05, std 16.11, range [42.31, 96.19]

InterPro domains:
  IPR045508 Protein of unknown function DUF6482 [PF20090] (5-96)

Organism: NCBI:txid1793966